Protein AF-A0A953IM16-F1 (afdb_monomer_lite)

Secondary structure (DSSP, 8-state):
-HHHHHHHHHHHHHHHTTT-HHHHHHHHHHHHHHHHHTTT--B-TTS-HHHHHHHHTS-TTTHHHHHHHHHHTTSEEEETTEEEETTHHHHHHHHHHHHHTTTTS---------

Foldseek 3Di:
DLVVVVVVQLCVQCVLLVNPSQLSVLLLVLLLVCCVVVVQFQWCLVPDLVNQCVSNVHDSVCSVVSVVSCCVVVQWPDDDSIIGGDPRVSSNVSSVVCVVVVVVPDPPPDDDDD

pLDDT: mean 70.53, std 13.58, range [33.88, 89.12]

Radius of gyration: 14.91 Å; chains: 1; bounding box: 38×46×35 Å

Structure (mmCIF, N/CA/C/O backbone):
data_AF-A0A953IM16-F1
#
_entry.id   AF-A0A953IM16-F1
#
loop_
_atom_site.group_PDB
_atom_site.id
_atom_site.type_symbol
_atom_site.label_atom_id
_atom_site.label_alt_id
_atom_site.label_comp_id
_atom_site.label_asym_id
_atom_site.label_entity_id
_atom_site.label_seq_id
_atom_site.pdbx_PDB_ins_code
_atom_site.Cartn_x
_atom_site.Cartn_y
_atom_site.Cartn_z
_atom_site.occupancy
_atom_site.B_iso_or_equiv
_atom_site.auth_seq_id
_atom_site.auth_comp_id
_atom_site.auth_asym_id
_atom_site.auth_atom_id
_atom_site.pdbx_PDB_model_num
ATOM 1 N N . MET A 1 1 ? 25.328 -0.010 -2.743 1.00 51.28 1 MET A N 1
ATOM 2 C CA . MET A 1 1 ? 24.683 -1.258 -2.278 1.00 51.28 1 MET A CA 1
ATOM 3 C C . MET A 1 1 ? 23.155 -1.161 -2.216 1.00 51.28 1 MET A C 1
ATOM 5 O O . MET A 1 1 ? 22.539 -2.204 -2.330 1.00 51.28 1 MET A O 1
ATOM 9 N N . ALA A 1 2 ? 22.545 0.036 -2.181 1.00 54.56 2 ALA A N 1
ATOM 10 C CA . ALA A 1 2 ? 21.082 0.224 -2.166 1.00 54.56 2 ALA A CA 1
ATOM 11 C C . ALA A 1 2 ? 20.299 -0.441 -3.3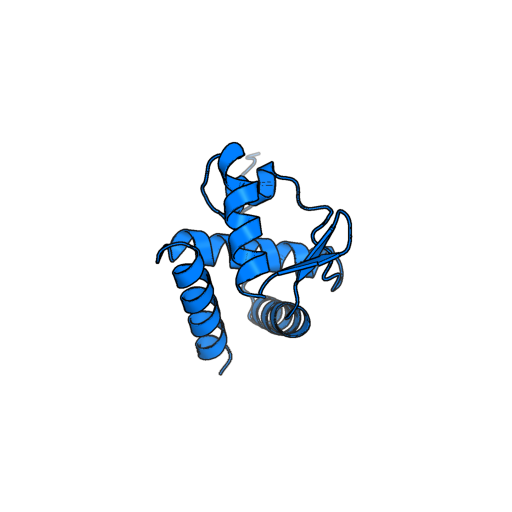27 1.00 54.56 2 ALA A C 1
ATOM 13 O O . ALA A 1 2 ? 19.183 -0.898 -3.128 1.00 54.56 2 ALA A O 1
ATOM 14 N N . ASN A 1 3 ? 20.899 -0.574 -4.517 1.00 57.59 3 ASN A N 1
ATOM 15 C CA . ASN A 1 3 ? 20.217 -1.122 -5.700 1.00 57.59 3 ASN A CA 1
ATOM 16 C C . ASN A 1 3 ? 19.859 -2.619 -5.592 1.00 57.59 3 ASN A C 1
ATOM 18 O O . ASN A 1 3 ? 18.953 -3.074 -6.273 1.00 57.59 3 ASN A O 1
ATOM 22 N N . MET A 1 4 ? 20.571 -3.399 -4.768 1.00 59.78 4 MET A N 1
ATOM 23 C CA . MET A 1 4 ? 20.284 -4.835 -4.609 1.00 59.78 4 MET A CA 1
ATOM 24 C C . MET A 1 4 ? 19.116 -5.099 -3.649 1.00 59.78 4 MET A C 1
ATOM 26 O O . MET A 1 4 ? 18.392 -6.071 -3.831 1.00 59.78 4 MET A O 1
ATOM 30 N N . GLU A 1 5 ? 18.924 -4.244 -2.642 1.00 64.19 5 GLU A N 1
ATOM 31 C CA . GLU A 1 5 ? 17.805 -4.370 -1.699 1.00 64.19 5 GLU A CA 1
ATOM 32 C C . GLU A 1 5 ? 16.485 -3.919 -2.332 1.00 64.19 5 GLU A C 1
ATOM 34 O O . GLU A 1 5 ? 15.469 -4.584 -2.148 1.00 64.19 5 GLU A O 1
ATOM 39 N N . GLU A 1 6 ? 16.512 -2.856 -3.140 1.00 66.00 6 GLU A N 1
ATOM 40 C CA . GLU A 1 6 ? 15.348 -2.394 -3.904 1.00 66.00 6 GLU A CA 1
ATOM 41 C C . GLU A 1 6 ? 14.836 -3.475 -4.871 1.00 66.00 6 GLU A C 1
ATOM 43 O O . GLU A 1 6 ? 13.649 -3.803 -4.874 1.00 66.00 6 GLU A O 1
ATOM 48 N N . GLU A 1 7 ? 15.724 -4.075 -5.672 1.00 68.31 7 GLU A N 1
ATOM 49 C CA . GLU A 1 7 ? 15.317 -5.112 -6.628 1.00 68.31 7 GLU A CA 1
ATOM 50 C C . GLU A 1 7 ? 14.785 -6.371 -5.933 1.00 68.31 7 GLU A C 1
ATOM 52 O O . GLU A 1 7 ? 13.845 -6.988 -6.433 1.00 68.31 7 GLU A O 1
ATOM 57 N N . ALA A 1 8 ? 15.314 -6.721 -4.755 1.00 67.62 8 ALA A N 1
ATOM 58 C CA . ALA A 1 8 ? 14.790 -7.823 -3.952 1.00 67.62 8 ALA A CA 1
ATOM 59 C C . ALA A 1 8 ? 13.373 -7.536 -3.421 1.00 67.62 8 ALA A C 1
ATOM 61 O O . ALA A 1 8 ? 12.526 -8.428 -3.436 1.00 67.62 8 ALA A O 1
ATOM 62 N N . ARG A 1 9 ? 13.085 -6.293 -3.006 1.00 66.44 9 ARG A N 1
ATOM 63 C CA . ARG A 1 9 ? 11.741 -5.883 -2.559 1.00 66.44 9 ARG A CA 1
ATOM 64 C C . ARG A 1 9 ? 10.747 -5.870 -3.708 1.00 66.44 9 ARG A C 1
ATOM 66 O O . ARG A 1 9 ? 9.666 -6.429 -3.573 1.00 66.44 9 ARG A O 1
ATOM 73 N N . VAL A 1 10 ? 11.118 -5.297 -4.853 1.00 69.06 10 VAL A N 1
ATOM 74 C CA . VAL A 1 10 ? 10.263 -5.297 -6.050 1.00 69.06 10 VAL A CA 1
ATOM 75 C C . VAL A 1 10 ? 9.987 -6.726 -6.517 1.00 69.06 10 VAL A C 1
ATOM 77 O O . VAL A 1 10 ? 8.858 -7.024 -6.892 1.00 69.06 10 VAL A O 1
ATOM 80 N N . ALA A 1 11 ? 10.974 -7.624 -6.455 1.00 68.88 11 ALA A N 1
ATOM 81 C CA . ALA A 1 11 ? 10.778 -9.033 -6.782 1.00 68.88 11 ALA A CA 1
ATOM 82 C C . ALA A 1 11 ? 9.810 -9.729 -5.810 1.00 68.88 11 ALA A C 1
ATOM 84 O O . ALA A 1 11 ? 8.896 -10.413 -6.261 1.00 68.88 11 ALA A O 1
ATOM 85 N N . LEU A 1 12 ? 9.953 -9.507 -4.500 1.00 69.25 12 LEU A N 1
ATOM 86 C CA . LEU A 1 12 ? 9.071 -10.083 -3.477 1.00 69.25 12 LEU A CA 1
ATOM 87 C C . LEU A 1 12 ? 7.633 -9.549 -3.582 1.00 69.25 12 LEU A C 1
ATOM 89 O O . LEU A 1 12 ? 6.669 -10.307 -3.504 1.00 69.25 12 LEU A O 1
ATOM 93 N N . LEU A 1 13 ? 7.482 -8.246 -3.823 1.00 70.06 13 LEU A N 1
ATOM 94 C CA . LEU A 1 13 ? 6.191 -7.620 -4.098 1.00 70.06 13 LEU A CA 1
ATOM 95 C C . LEU A 1 13 ? 5.571 -8.159 -5.385 1.00 70.06 13 LEU A C 1
ATOM 97 O O . LEU A 1 13 ? 4.382 -8.460 -5.414 1.00 70.06 13 LEU A O 1
ATOM 101 N N . ALA A 1 14 ? 6.375 -8.332 -6.432 1.00 72.81 14 ALA A N 1
ATOM 102 C CA . ALA A 1 14 ? 5.908 -8.914 -7.677 1.00 72.81 14 ALA A CA 1
ATOM 103 C C . ALA A 1 14 ? 5.429 -10.352 -7.469 1.00 72.81 14 ALA A C 1
ATOM 105 O O . ALA A 1 14 ? 4.392 -10.694 -8.014 1.00 72.81 14 ALA A O 1
ATOM 106 N N . GLU A 1 15 ? 6.092 -11.180 -6.656 1.00 70.69 15 GLU A N 1
ATOM 107 C CA . GLU A 1 15 ? 5.610 -12.537 -6.341 1.00 70.69 15 GLU A CA 1
ATOM 108 C C . GLU A 1 15 ? 4.208 -12.533 -5.709 1.00 70.69 15 GLU A C 1
ATOM 110 O O . GLU A 1 15 ? 3.354 -13.322 -6.114 1.00 70.69 15 GLU A O 1
ATOM 115 N N . ILE A 1 16 ? 3.935 -11.604 -4.786 1.00 69.81 16 ILE A N 1
ATOM 116 C CA . ILE A 1 16 ? 2.604 -11.431 -4.172 1.00 69.81 16 ILE A CA 1
ATOM 117 C C . ILE A 1 16 ? 1.579 -10.947 -5.212 1.00 69.81 16 ILE A C 1
ATOM 119 O O . ILE A 1 16 ? 0.417 -11.348 -5.181 1.00 69.81 16 ILE A O 1
ATOM 123 N N . LEU A 1 17 ? 2.021 -10.124 -6.162 1.00 72.94 17 LEU A N 1
ATOM 124 C CA . LEU A 1 17 ? 1.217 -9.559 -7.249 1.00 72.94 17 LEU A CA 1
ATOM 125 C C . LEU A 1 17 ? 1.151 -10.462 -8.499 1.00 72.94 17 LEU A C 1
ATOM 127 O O . LEU A 1 17 ? 0.769 -10.000 -9.570 1.00 72.94 17 LEU A O 1
ATOM 131 N N . GLY A 1 18 ? 1.538 -11.741 -8.408 1.00 76.19 18 GLY A N 1
ATOM 132 C CA . GLY A 1 18 ? 1.474 -12.669 -9.547 1.00 76.19 18 GLY A CA 1
ATOM 133 C C . GLY A 1 18 ? 2.512 -12.399 -10.646 1.00 76.19 18 GLY A C 1
ATOM 134 O O . GLY A 1 18 ? 2.242 -12.595 -11.828 1.00 76.19 18 GLY A O 1
ATOM 135 N N . HIS A 1 19 ? 3.708 -11.974 -10.250 1.00 73.75 19 HIS A N 1
ATOM 136 C CA . HIS A 1 19 ? 4.841 -11.531 -11.070 1.00 73.75 19 HIS A CA 1
ATOM 137 C C . HIS A 1 19 ? 4.648 -10.201 -11.820 1.00 73.75 19 HIS A C 1
ATOM 139 O O . HIS A 1 19 ? 5.406 -9.904 -12.749 1.00 73.75 19 HIS A O 1
ATOM 145 N N . ASP A 1 20 ? 3.700 -9.360 -11.400 1.00 77.25 20 ASP A N 1
ATOM 146 C CA . ASP A 1 20 ? 3.543 -8.016 -11.961 1.00 77.25 20 ASP A CA 1
ATOM 147 C C . ASP A 1 20 ? 4.568 -7.027 -11.372 1.00 77.25 20 ASP A C 1
ATOM 149 O O . ASP A 1 20 ? 4.379 -6.407 -10.321 1.00 77.25 20 ASP A O 1
ATOM 153 N N . LEU A 1 21 ? 5.689 -6.872 -12.082 1.00 73.44 21 LEU A N 1
ATOM 154 C CA . LEU A 1 21 ? 6.760 -5.938 -11.727 1.00 73.44 21 LEU A CA 1
ATOM 155 C C . LEU A 1 21 ? 6.340 -4.465 -11.832 1.00 73.44 21 LEU A C 1
ATOM 157 O O . LEU A 1 21 ? 6.942 -3.621 -11.166 1.00 73.44 21 LEU A O 1
ATOM 161 N N . LEU A 1 22 ? 5.357 -4.133 -12.675 1.00 77.06 22 LEU A N 1
ATOM 162 C CA . LEU A 1 22 ? 4.895 -2.756 -12.831 1.00 77.06 22 LEU A CA 1
ATOM 163 C C . LEU A 1 22 ? 4.066 -2.354 -11.612 1.00 77.06 22 LEU A C 1
ATOM 165 O O . LEU A 1 22 ? 4.366 -1.335 -10.993 1.00 77.06 22 LEU A O 1
ATOM 169 N N . ALA A 1 23 ? 3.105 -3.192 -11.221 1.00 73.31 23 ALA A N 1
ATOM 170 C CA . ALA A 1 23 ? 2.309 -2.991 -10.015 1.00 73.31 23 ALA A CA 1
ATOM 171 C C . ALA A 1 23 ? 3.191 -2.970 -8.753 1.00 73.31 23 ALA A C 1
ATOM 173 O O . ALA A 1 23 ? 3.019 -2.112 -7.889 1.00 73.31 23 ALA A O 1
ATOM 174 N N . ALA A 1 24 ? 4.207 -3.838 -8.678 1.00 75.12 24 ALA A N 1
ATOM 175 C CA . ALA A 1 24 ? 5.172 -3.841 -7.576 1.00 75.12 24 ALA A CA 1
ATOM 176 C C . ALA A 1 24 ? 5.954 -2.521 -7.471 1.00 75.12 24 ALA A C 1
ATOM 178 O O . ALA A 1 24 ? 6.162 -1.998 -6.373 1.00 75.12 24 ALA A O 1
ATOM 179 N N . ARG A 1 25 ? 6.369 -1.950 -8.609 1.00 75.88 25 ARG A N 1
ATOM 180 C CA . ARG A 1 25 ? 7.062 -0.654 -8.651 1.00 75.88 25 ARG A CA 1
ATOM 181 C C . ARG A 1 25 ? 6.133 0.497 -8.281 1.00 75.88 25 ARG A C 1
ATOM 183 O O . ARG A 1 25 ? 6.510 1.310 -7.446 1.00 75.88 25 ARG A O 1
ATOM 190 N N . SER A 1 26 ? 4.927 0.538 -8.843 1.00 79.50 26 SER A N 1
ATOM 191 C CA . SER A 1 26 ? 3.916 1.554 -8.525 1.00 79.50 26 SER A CA 1
ATOM 192 C C . SER A 1 26 ? 3.538 1.551 -7.045 1.00 79.50 26 SER A C 1
ATOM 194 O O . SER A 1 26 ? 3.473 2.611 -6.424 1.00 79.50 26 SER A O 1
ATOM 196 N N . LEU A 1 27 ? 3.378 0.368 -6.453 1.00 78.19 27 LEU A N 1
ATOM 197 C CA . LEU A 1 27 ? 3.161 0.217 -5.021 1.00 78.19 27 LEU A CA 1
ATOM 198 C C . LEU A 1 27 ? 4.346 0.738 -4.202 1.00 78.19 27 LEU A C 1
ATOM 200 O O . LEU A 1 27 ? 4.149 1.481 -3.244 1.00 78.19 27 LEU A O 1
ATOM 204 N N . THR A 1 28 ? 5.572 0.379 -4.589 1.00 75.44 28 THR A N 1
ATOM 205 C CA . THR A 1 28 ? 6.791 0.856 -3.916 1.00 75.44 28 THR A CA 1
ATOM 206 C C . THR A 1 28 ? 6.869 2.385 -3.940 1.00 75.44 28 THR A C 1
ATOM 208 O O . THR A 1 28 ? 7.170 2.999 -2.919 1.00 75.44 28 THR A O 1
ATOM 211 N N . SER A 1 29 ? 6.536 3.008 -5.075 1.00 76.44 29 SER A N 1
ATOM 212 C CA . SER A 1 29 ? 6.471 4.466 -5.215 1.00 76.44 29 SER A CA 1
ATOM 213 C C . SER A 1 29 ? 5.394 5.096 -4.332 1.00 76.44 29 SER A C 1
ATOM 215 O O . SER A 1 29 ? 5.697 6.050 -3.623 1.00 76.44 29 SER A O 1
ATOM 217 N N . MET A 1 30 ? 4.177 4.541 -4.295 1.00 82.31 30 MET A N 1
ATOM 218 C CA . MET A 1 30 ? 3.114 5.053 -3.420 1.00 82.31 30 MET A CA 1
ATOM 219 C C . MET A 1 30 ? 3.525 4.989 -1.940 1.00 82.31 30 MET A C 1
ATOM 221 O O . MET A 1 30 ? 3.333 5.950 -1.199 1.00 82.31 30 MET A O 1
ATOM 225 N N . LEU A 1 31 ? 4.103 3.864 -1.505 1.00 77.00 31 LEU A N 1
ATOM 226 C CA . LEU A 1 31 ? 4.574 3.693 -0.128 1.00 77.00 31 LEU A CA 1
ATOM 227 C C . LEU A 1 31 ? 5.717 4.661 0.206 1.00 77.00 31 LEU A C 1
ATOM 229 O O . LEU A 1 31 ? 5.765 5.178 1.319 1.00 77.00 31 LEU A O 1
ATOM 233 N N . TYR A 1 32 ? 6.602 4.943 -0.755 1.00 73.81 32 TYR A N 1
ATOM 234 C CA . TYR A 1 32 ? 7.649 5.957 -0.628 1.00 73.81 32 TYR A CA 1
ATOM 235 C C . TYR A 1 32 ? 7.067 7.364 -0.443 1.00 73.81 32 TYR A C 1
ATOM 237 O O . TYR A 1 32 ? 7.452 8.056 0.498 1.00 73.81 32 TYR A O 1
ATOM 245 N N . GLU A 1 33 ? 6.141 7.786 -1.310 1.00 75.06 33 GLU A N 1
ATOM 246 C CA . GLU A 1 33 ? 5.543 9.128 -1.250 1.00 75.06 33 GLU A CA 1
ATOM 247 C C . GLU A 1 33 ? 4.808 9.321 0.076 1.00 75.06 33 GLU A C 1
ATOM 249 O O . GLU A 1 33 ? 5.038 10.296 0.791 1.00 75.06 33 GLU A O 1
ATOM 254 N N . TYR A 1 34 ? 4.028 8.316 0.476 1.00 74.81 34 TYR A N 1
ATOM 255 C CA . TYR A 1 34 ? 3.332 8.328 1.753 1.00 74.81 34 TYR A CA 1
ATOM 256 C C . TYR A 1 34 ? 4.304 8.372 2.947 1.00 74.81 34 TYR A C 1
ATOM 258 O O . TYR A 1 34 ? 4.065 9.093 3.915 1.00 74.81 34 TYR A O 1
ATOM 266 N N . ALA A 1 35 ? 5.435 7.660 2.881 1.00 68.06 35 ALA A N 1
ATOM 267 C CA . ALA A 1 35 ? 6.448 7.677 3.937 1.00 68.06 35 ALA A CA 1
ATOM 268 C C . ALA A 1 35 ? 7.142 9.023 4.120 1.00 68.06 35 ALA A C 1
ATOM 270 O O . ALA A 1 35 ? 7.420 9.421 5.259 1.00 68.06 35 ALA A O 1
ATOM 271 N N . VAL A 1 36 ? 7.405 9.720 3.017 1.00 68.50 36 VAL A N 1
ATOM 272 C CA . VAL A 1 36 ? 7.990 11.062 3.032 1.00 68.50 36 VAL A CA 1
ATOM 273 C C . VAL A 1 36 ? 6.989 12.072 3.592 1.00 68.50 36 VAL A C 1
ATOM 275 O O . VAL A 1 36 ? 7.338 12.830 4.499 1.00 68.50 36 VAL A O 1
ATOM 278 N N . ASP A 1 37 ? 5.747 12.039 3.110 1.00 69.81 37 ASP A N 1
ATOM 279 C CA . ASP A 1 37 ? 4.716 13.015 3.473 1.00 69.81 37 ASP A CA 1
ATOM 280 C C . ASP A 1 37 ? 4.253 12.882 4.931 1.00 69.81 37 ASP A C 1
ATOM 282 O O . ASP A 1 37 ? 3.973 13.883 5.594 1.00 69.81 37 ASP A O 1
ATOM 286 N N . TYR A 1 38 ? 4.218 11.658 5.469 1.00 66.12 38 TYR A N 1
ATOM 287 C CA . TYR A 1 38 ? 3.746 11.383 6.830 1.00 66.12 38 TYR A CA 1
ATOM 288 C C . TYR A 1 38 ? 4.867 11.224 7.868 1.00 66.12 38 TYR A C 1
ATOM 290 O O . TYR A 1 38 ? 4.653 10.620 8.920 1.00 66.12 38 TYR A O 1
ATOM 298 N N . HIS A 1 39 ? 6.055 11.789 7.616 1.00 61.09 39 HIS A N 1
ATOM 299 C CA . HIS A 1 39 ? 7.156 11.883 8.591 1.00 61.09 39 HIS A CA 1
ATOM 300 C C . HIS A 1 39 ? 7.513 10.559 9.288 1.00 61.09 39 HIS A C 1
ATOM 302 O O . HIS A 1 39 ? 7.850 10.538 10.474 1.00 61.09 39 HIS A O 1
ATOM 308 N N . GLY A 1 40 ? 7.452 9.441 8.567 1.00 61.84 40 GLY A N 1
ATOM 309 C CA . GLY A 1 40 ? 7.781 8.154 9.161 1.00 61.84 40 GLY A CA 1
ATOM 310 C C . GLY A 1 40 ? 6.633 7.476 9.927 1.00 61.84 40 GLY A C 1
ATOM 311 O O . GLY A 1 40 ? 6.919 6.654 10.794 1.00 61.84 40 GLY A O 1
ATOM 312 N N . SER A 1 41 ? 5.367 7.765 9.615 1.00 70.69 41 SER A N 1
ATOM 3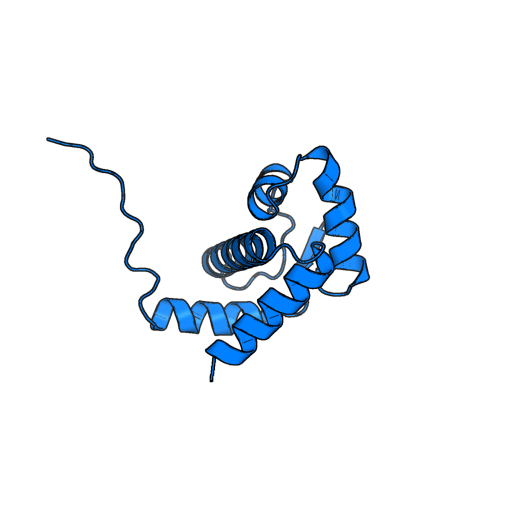13 C CA . SER A 1 41 ? 4.230 6.974 10.105 1.00 70.69 41 SER A CA 1
ATOM 314 C C . SER A 1 41 ? 4.012 5.697 9.286 1.00 70.69 41 SER A C 1
ATOM 316 O O . SER A 1 41 ? 3.585 5.778 8.138 1.00 70.69 41 SER A O 1
ATOM 318 N N . SER A 1 42 ? 4.191 4.525 9.904 1.00 74.12 42 SER A N 1
ATOM 319 C CA . SER A 1 42 ? 3.859 3.216 9.311 1.00 74.12 42 SER A CA 1
ATOM 320 C C . SER A 1 42 ? 2.358 2.985 9.100 1.00 74.12 42 SER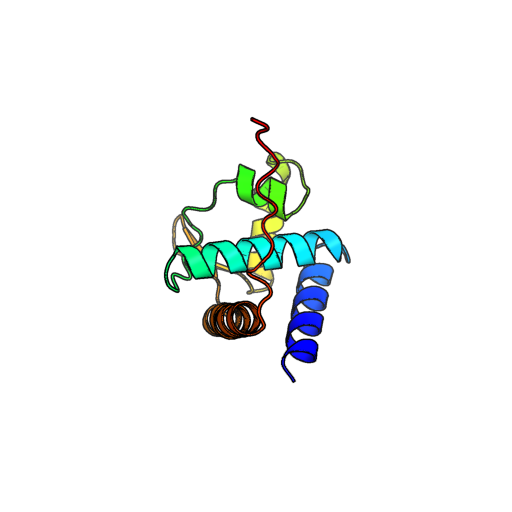 A C 1
ATOM 322 O O . SER A 1 42 ? 1.977 1.960 8.535 1.00 74.12 42 SER A O 1
ATOM 324 N N . ASP A 1 43 ? 1.506 3.894 9.585 1.00 79.31 43 ASP A N 1
ATOM 325 C CA . ASP A 1 43 ? 0.051 3.790 9.497 1.00 79.31 43 ASP A CA 1
ATOM 326 C C . ASP A 1 43 ? -0.472 4.214 8.118 1.00 79.31 43 ASP A C 1
ATOM 328 O O . ASP A 1 43 ? -0.483 5.395 7.760 1.00 79.31 43 ASP A O 1
ATOM 332 N N . LEU A 1 44 ? -0.965 3.233 7.368 1.00 82.75 44 LEU A N 1
ATOM 333 C CA . LEU A 1 44 ? -1.570 3.382 6.048 1.00 82.75 44 LEU A CA 1
ATOM 334 C C . LEU A 1 44 ? -3.099 3.528 6.118 1.00 82.75 44 LEU A C 1
ATOM 336 O O . LEU A 1 44 ? -3.765 3.460 5.084 1.00 82.75 44 LEU A O 1
ATOM 340 N N . SER A 1 45 ? -3.682 3.731 7.305 1.00 80.00 45 SER A N 1
ATOM 341 C CA . SER A 1 45 ? -5.133 3.889 7.485 1.00 80.00 45 SER A CA 1
ATOM 342 C C . SER A 1 45 ? -5.727 5.069 6.706 1.00 80.00 45 SER A C 1
ATOM 344 O O . SER A 1 45 ? -6.904 5.029 6.343 1.00 80.00 45 SER A O 1
ATOM 346 N N . ALA A 1 46 ? -4.927 6.095 6.393 1.00 79.31 46 ALA A N 1
ATOM 347 C CA . ALA A 1 46 ? -5.370 7.231 5.587 1.00 79.31 46 ALA A CA 1
ATOM 348 C C . ALA A 1 46 ? -5.325 6.965 4.070 1.00 79.31 46 ALA A C 1
ATOM 350 O O . ALA A 1 46 ? -5.866 7.763 3.300 1.00 79.31 46 ALA A O 1
ATOM 351 N N . VAL A 1 47 ? -4.718 5.858 3.620 1.00 82.62 47 VAL A N 1
ATOM 352 C CA . VAL A 1 47 ? -4.685 5.487 2.200 1.00 82.62 47 VAL A CA 1
ATOM 353 C C . VAL A 1 47 ? -6.053 4.942 1.797 1.00 82.62 47 VAL A C 1
ATOM 355 O O . VAL A 1 47 ? -6.476 3.858 2.203 1.00 82.62 47 VAL A O 1
ATOM 358 N N . SER A 1 48 ? -6.761 5.701 0.965 1.00 86.44 48 SER A N 1
ATOM 359 C CA . SER A 1 48 ? -8.085 5.318 0.477 1.00 86.44 48 SER A CA 1
ATOM 360 C C . SER A 1 48 ? -8.032 4.101 -0.452 1.00 86.44 48 SER A C 1
ATOM 362 O O . SER A 1 48 ? -7.049 3.867 -1.158 1.00 86.44 48 SER A O 1
ATOM 364 N N . THR A 1 49 ? -9.141 3.360 -0.551 1.00 86.62 49 THR A N 1
ATOM 365 C CA . THR A 1 49 ? -9.288 2.243 -1.505 1.00 86.62 49 THR A CA 1
ATOM 366 C C . THR A 1 49 ? -8.970 2.656 -2.947 1.00 86.62 49 THR A C 1
ATOM 368 O O . THR A 1 49 ? -8.448 1.852 -3.711 1.00 86.62 49 THR A O 1
ATOM 371 N N . ALA A 1 50 ? -9.251 3.907 -3.329 1.00 86.38 50 ALA A N 1
ATOM 372 C CA . ALA A 1 50 ? -8.952 4.416 -4.665 1.00 86.38 50 ALA A CA 1
ATOM 373 C C . ALA A 1 50 ? -7.444 4.602 -4.900 1.00 86.38 50 ALA A C 1
ATOM 375 O O . ALA A 1 50 ? -6.956 4.283 -5.980 1.00 86.38 50 ALA A O 1
ATOM 376 N N . GLN A 1 51 ? -6.702 5.075 -3.893 1.00 85.25 51 GLN A N 1
ATOM 377 C CA . GLN A 1 51 ? -5.240 5.182 -3.966 1.00 85.25 51 GLN A CA 1
ATOM 378 C C . GLN A 1 51 ? -4.595 3.797 -4.057 1.00 85.25 51 GLN A C 1
ATOM 380 O O . GLN A 1 51 ? -3.739 3.582 -4.910 1.00 85.25 51 GLN A O 1
ATOM 385 N N . TRP A 1 52 ? -5.084 2.834 -3.271 1.00 85.19 52 TRP A N 1
ATOM 386 C CA . TRP A 1 52 ? -4.663 1.437 -3.379 1.00 85.19 52 TRP A CA 1
ATOM 387 C C . TRP A 1 52 ? -4.936 0.848 -4.765 1.00 85.19 52 TRP A C 1
ATOM 389 O O . TRP A 1 52 ? -4.040 0.273 -5.376 1.00 85.19 52 TRP A O 1
ATOM 399 N N . ALA A 1 53 ? -6.149 1.030 -5.292 1.00 86.94 53 ALA A N 1
ATOM 400 C CA . ALA A 1 53 ? -6.523 0.566 -6.628 1.00 86.94 53 ALA A CA 1
ATOM 401 C C . ALA A 1 53 ? -5.584 1.120 -7.713 1.00 86.94 53 ALA A C 1
ATOM 403 O O . ALA A 1 53 ? -5.125 0.375 -8.576 1.00 86.94 53 ALA A O 1
ATOM 404 N N . LEU A 1 54 ? -5.256 2.415 -7.635 1.00 84.19 54 LEU A N 1
ATOM 405 C CA . LEU A 1 54 ? -4.314 3.067 -8.547 1.00 84.19 54 LEU A CA 1
ATOM 406 C C . LEU A 1 54 ? -2.894 2.507 -8.417 1.00 84.19 54 LEU A C 1
ATOM 408 O O . LEU A 1 54 ? -2.264 2.234 -9.435 1.00 84.19 54 LEU A O 1
ATOM 412 N N . ALA A 1 55 ? -2.403 2.306 -7.193 1.00 81.56 55 ALA A N 1
ATOM 413 C CA . ALA A 1 55 ? -1.058 1.790 -6.946 1.00 81.56 55 ALA A CA 1
ATOM 414 C C . ALA A 1 55 ? -0.881 0.344 -7.425 1.00 81.56 55 ALA A C 1
ATOM 416 O O . ALA A 1 55 ? 0.164 -0.008 -7.965 1.00 81.56 55 ALA A O 1
ATOM 417 N N . PHE A 1 56 ? -1.914 -0.478 -7.265 1.00 80.38 56 PHE A N 1
ATOM 418 C CA . PHE A 1 56 ? -1.926 -1.862 -7.728 1.00 80.38 56 PHE A CA 1
ATOM 419 C C . PHE A 1 56 ? -2.274 -2.005 -9.216 1.00 80.38 56 PHE A C 1
ATOM 421 O O . PHE A 1 56 ? -2.039 -3.062 -9.791 1.00 80.38 56 PHE A O 1
ATOM 428 N N . GLY A 1 57 ? -2.856 -0.978 -9.844 1.00 82.94 57 GLY A N 1
ATOM 429 C CA . GLY A 1 57 ? -3.367 -1.067 -11.213 1.00 82.94 57 GLY A CA 1
ATOM 430 C C . GLY A 1 57 ? -4.591 -1.983 -11.354 1.00 82.94 57 GLY A C 1
ATOM 431 O O . GLY A 1 57 ? -4.811 -2.541 -12.428 1.00 82.94 57 GLY A O 1
ATOM 432 N N . ILE A 1 58 ? -5.387 -2.142 -10.289 1.00 83.25 58 ILE A N 1
ATOM 433 C CA . ILE A 1 58 ? -6.536 -3.064 -10.230 1.00 83.25 58 ILE A CA 1
ATOM 434 C C . ILE A 1 58 ? -7.864 -2.327 -9.998 1.00 83.25 58 ILE A C 1
ATOM 436 O O . ILE A 1 58 ? -7.876 -1.188 -9.523 1.00 83.25 58 ILE A O 1
ATOM 440 N N . PRO A 1 59 ? -9.016 -2.963 -10.280 1.00 87.81 59 PRO A N 1
ATOM 441 C CA . PRO A 1 59 ? -10.320 -2.442 -9.889 1.00 87.81 59 PRO A CA 1
ATOM 442 C C . PRO A 1 59 ? -10.454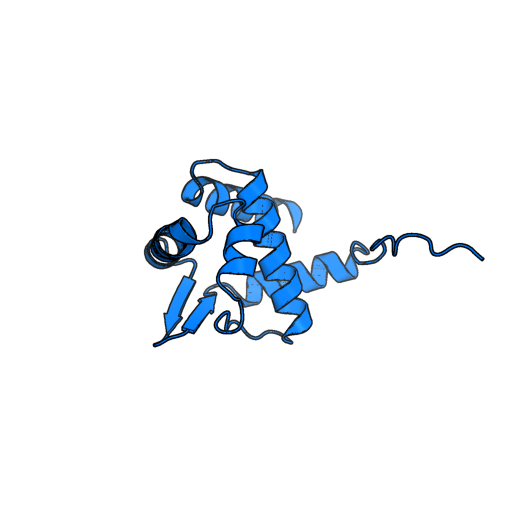 -2.250 -8.363 1.00 87.81 59 PRO A C 1
ATOM 444 O O . PRO A 1 59 ? -10.015 -3.105 -7.595 1.00 87.81 59 PRO A O 1
ATOM 447 N N . PRO A 1 60 ? -11.156 -1.199 -7.884 1.00 87.38 60 PRO A N 1
ATOM 448 C CA . PRO A 1 60 ? -11.359 -0.968 -6.448 1.00 87.38 60 PRO A CA 1
ATOM 449 C C . PRO A 1 60 ? -12.025 -2.126 -5.692 1.00 87.38 60 PRO A C 1
ATOM 451 O O . PRO A 1 60 ? -11.837 -2.252 -4.485 1.00 87.38 60 PRO A O 1
ATOM 454 N N . GLY A 1 61 ? -12.808 -2.959 -6.388 1.00 89.12 61 GLY A N 1
ATOM 455 C CA . GLY A 1 61 ? -13.459 -4.137 -5.807 1.00 89.12 61 GLY A CA 1
ATOM 456 C C . GLY A 1 61 ? -12.488 -5.250 -5.405 1.00 89.12 61 GLY A C 1
ATOM 457 O O . GLY A 1 61 ? -12.802 -6.001 -4.486 1.00 89.12 61 GLY A O 1
ATOM 458 N N . ASP A 1 62 ? -11.308 -5.300 -6.027 1.00 87.00 62 ASP A N 1
ATOM 459 C CA . ASP A 1 62 ? -10.312 -6.363 -5.834 1.00 87.00 62 ASP A CA 1
ATOM 460 C C . ASP A 1 62 ? -9.244 -5.969 -4.792 1.00 87.00 62 ASP A C 1
ATOM 462 O O . ASP A 1 62 ? -8.495 -6.804 -4.284 1.00 87.00 62 ASP A O 1
ATOM 466 N N . VAL A 1 63 ? -9.207 -4.688 -4.405 1.00 88.44 63 VAL A N 1
ATOM 467 C CA . VAL A 1 63 ? -8.287 -4.145 -3.392 1.00 88.44 63 VAL A CA 1
ATOM 468 C C . VAL A 1 63 ? -8.344 -4.900 -2.054 1.00 88.44 63 VAL A C 1
ATOM 470 O O . VAL A 1 63 ? -7.276 -5.198 -1.520 1.00 88.44 63 VAL A O 1
ATOM 473 N N . PRO A 1 64 ? -9.517 -5.247 -1.483 1.00 89.06 64 PRO A N 1
ATOM 474 C CA . PRO A 1 64 ? -9.566 -5.960 -0.205 1.00 89.06 64 PRO A CA 1
ATOM 475 C C . PRO A 1 64 ? -8.920 -7.349 -0.251 1.00 89.06 64 PRO A C 1
ATOM 477 O O . PRO A 1 64 ? -8.305 -7.761 0.732 1.00 89.06 64 PRO A O 1
ATOM 480 N N . GLU A 1 65 ? -9.053 -8.064 -1.371 1.00 85.94 65 GLU A N 1
ATOM 481 C CA . GLU A 1 65 ? -8.446 -9.385 -1.561 1.00 85.94 65 GLU A CA 1
ATOM 482 C C . GLU A 1 65 ? -6.923 -9.268 -1.606 1.00 85.94 65 GLU A C 1
ATOM 484 O O . GLU A 1 65 ? -6.219 -9.975 -0.881 1.00 85.94 65 GLU A O 1
ATOM 489 N N . LEU A 1 66 ? -6.421 -8.304 -2.381 1.00 83.44 66 LEU A N 1
ATOM 490 C CA . LEU A 1 66 ? -4.991 -8.077 -2.508 1.00 83.44 66 LEU A CA 1
ATOM 491 C C . LEU A 1 66 ? -4.374 -7.616 -1.182 1.00 83.44 66 LEU A C 1
ATOM 493 O O . LEU A 1 66 ? -3.387 -8.191 -0.735 1.00 83.44 66 LEU A O 1
ATOM 497 N N . LEU A 1 67 ? -4.996 -6.665 -0.479 1.00 85.19 67 LEU A N 1
ATOM 498 C CA . LEU A 1 67 ? -4.562 -6.268 0.867 1.00 85.19 67 LEU A CA 1
ATOM 499 C C . LEU A 1 67 ? -4.563 -7.456 1.841 1.00 85.19 67 LEU A C 1
ATOM 501 O O . LEU A 1 67 ? -3.668 -7.568 2.676 1.00 85.19 67 LEU A O 1
ATOM 505 N N . GLY A 1 68 ? -5.517 -8.381 1.707 1.00 84.94 68 GLY A N 1
ATOM 506 C CA . GLY A 1 68 ? -5.526 -9.643 2.445 1.00 84.94 68 GLY A CA 1
ATOM 507 C C . GLY A 1 68 ? -4.299 -10.517 2.163 1.00 84.94 68 GLY A C 1
ATOM 508 O O . GLY A 1 68 ? -3.709 -11.047 3.104 1.00 84.94 68 GLY A O 1
ATOM 509 N N . ALA A 1 69 ? -3.868 -10.624 0.902 1.00 82.25 69 ALA A N 1
ATOM 510 C CA . ALA A 1 69 ? -2.652 -11.348 0.523 1.00 82.25 69 ALA A CA 1
ATOM 511 C C . ALA A 1 69 ? -1.383 -10.702 1.107 1.00 82.25 69 ALA A C 1
ATOM 513 O O . ALA A 1 69 ? -0.499 -11.405 1.592 1.00 82.25 69 ALA A O 1
ATOM 514 N N . PHE A 1 70 ? -1.329 -9.371 1.135 1.00 80.88 70 PHE A N 1
ATOM 515 C CA . PHE A 1 70 ? -0.240 -8.605 1.747 1.00 80.88 70 PHE A CA 1
ATOM 516 C C . PHE A 1 70 ? -0.167 -8.747 3.273 1.00 80.88 70 PHE A C 1
ATOM 518 O O . PHE A 1 70 ? 0.922 -8.775 3.847 1.00 80.88 70 PHE A O 1
ATOM 525 N N . VAL A 1 71 ? -1.316 -8.861 3.942 1.00 84.19 71 VAL A N 1
ATOM 526 C CA . VAL A 1 71 ? -1.358 -9.174 5.377 1.00 84.19 71 VAL A CA 1
ATOM 527 C C . VAL A 1 71 ? -0.942 -10.625 5.625 1.00 84.19 71 VAL A C 1
ATOM 529 O O . VAL A 1 71 ? -0.162 -10.907 6.530 1.00 84.19 71 VAL A O 1
ATOM 532 N N . ALA A 1 72 ? -1.411 -11.562 4.796 1.00 79.75 72 ALA A N 1
ATOM 533 C CA . ALA A 1 72 ? -1.067 -12.978 4.915 1.00 79.75 72 ALA A CA 1
ATOM 534 C C . ALA A 1 72 ? 0.421 -13.267 4.643 1.00 79.75 72 ALA A C 1
ATOM 536 O O . ALA A 1 72 ? 0.977 -14.189 5.239 1.00 79.75 72 ALA A O 1
ATOM 537 N N . SER A 1 73 ? 1.074 -12.479 3.783 1.00 72.69 73 SER A N 1
ATOM 538 C CA . SER A 1 73 ? 2.522 -12.554 3.545 1.00 72.69 73 SER A CA 1
ATOM 539 C C . SER A 1 73 ? 3.353 -11.919 4.666 1.00 72.69 73 SER A C 1
ATOM 541 O O . SER A 1 73 ? 4.567 -12.110 4.708 1.00 72.69 73 SER A O 1
ATOM 543 N N . GLY A 1 74 ? 2.712 -11.190 5.588 1.00 73.62 74 GLY A N 1
ATOM 544 C CA . GLY A 1 74 ? 3.362 -10.485 6.692 1.00 73.62 74 GLY A CA 1
ATOM 545 C C . GLY A 1 74 ? 3.993 -9.147 6.304 1.00 73.62 74 GLY A C 1
ATOM 546 O O . GLY A 1 74 ? 4.679 -8.554 7.135 1.00 73.62 74 GLY A O 1
ATOM 547 N N . PHE A 1 75 ? 3.766 -8.671 5.075 1.00 76.38 75 PHE A N 1
ATOM 548 C CA . PHE A 1 75 ? 4.252 -7.369 4.608 1.00 76.38 75 PHE A CA 1
ATOM 549 C C . PHE A 1 75 ? 3.475 -6.211 5.250 1.00 76.38 75 PHE A C 1
ATOM 551 O O . PHE A 1 75 ? 4.048 -5.189 5.630 1.00 76.38 75 PHE A O 1
ATOM 558 N N . LEU A 1 76 ? 2.163 -6.397 5.399 1.00 82.69 76 LEU A N 1
ATOM 559 C CA . LEU A 1 76 ? 1.294 -5.518 6.172 1.00 82.69 76 LEU A CA 1
ATOM 560 C C . LEU A 1 76 ? 0.861 -6.220 7.457 1.00 82.69 76 LEU A C 1
ATOM 562 O O . LEU A 1 76 ? 0.642 -7.430 7.480 1.00 82.69 76 LEU A O 1
ATOM 566 N N . ASP A 1 77 ? 0.679 -5.445 8.512 1.00 85.19 77 ASP A N 1
ATOM 567 C CA . ASP A 1 77 ? -0.032 -5.862 9.707 1.00 85.19 77 ASP A CA 1
ATOM 568 C C . ASP A 1 77 ? -1.396 -5.175 9.767 1.00 85.19 77 ASP A C 1
ATOM 570 O O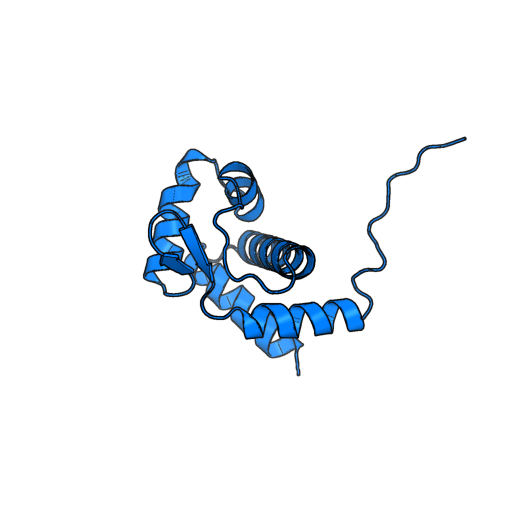 . ASP A 1 77 ? -1.592 -4.074 9.247 1.00 85.19 77 ASP A O 1
ATOM 574 N N . ARG A 1 78 ? -2.366 -5.836 10.393 1.00 80.94 78 ARG A N 1
ATOM 575 C CA . ARG A 1 78 ? -3.714 -5.290 10.548 1.00 80.94 78 ARG A CA 1
ATOM 576 C C . ARG A 1 78 ? -3.934 -4.911 12.003 1.00 80.94 78 ARG A C 1
ATOM 578 O O . ARG A 1 78 ? -4.259 -5.761 12.828 1.00 80.94 78 ARG A O 1
ATOM 585 N N . GLN A 1 79 ? -3.811 -3.622 12.300 1.00 76.12 79 GLN A N 1
ATOM 586 C CA . GLN A 1 79 ? -4.063 -3.074 13.631 1.00 76.12 79 GLN A CA 1
ATOM 587 C C . GLN A 1 79 ? -5.479 -2.492 13.697 1.00 76.12 79 GLN A C 1
ATOM 589 O O . GLN A 1 79 ? -5.728 -1.344 13.330 1.00 76.12 79 GLN A O 1
ATOM 594 N N . GLY A 1 80 ? -6.440 -3.295 14.160 1.00 73.12 80 GLY A N 1
ATOM 595 C CA . GLY A 1 80 ? -7.840 -2.869 14.269 1.00 73.12 80 GLY A CA 1
ATOM 596 C C . GLY A 1 80 ? -8.470 -2.555 12.904 1.00 73.12 80 GLY A C 1
ATOM 597 O O . GLY A 1 80 ? -8.603 -3.445 12.061 1.00 73.12 80 GLY A O 1
ATOM 598 N N . GLU A 1 81 ? -8.886 -1.300 12.700 1.00 68.50 81 GLU A N 1
ATOM 599 C CA . GLU A 1 81 ? -9.415 -0.809 11.413 1.00 68.50 81 GLU A CA 1
ATOM 600 C C . GLU A 1 81 ? -8.315 -0.314 10.452 1.00 68.50 81 GLU A C 1
ATOM 602 O O . GLU A 1 81 ? -8.609 -0.051 9.287 1.00 68.50 81 GLU A O 1
ATOM 607 N N . GLY A 1 82 ? -7.060 -0.218 10.911 1.00 77.25 82 GLY A N 1
ATOM 608 C CA . GLY A 1 82 ? -5.921 0.283 10.140 1.00 77.25 82 GLY A CA 1
ATOM 609 C C . GLY A 1 82 ? -5.019 -0.809 9.554 1.00 77.25 82 GLY A C 1
ATOM 610 O O . GLY A 1 82 ? -5.085 -1.985 9.931 1.00 77.25 82 GLY A O 1
ATOM 611 N N . LEU A 1 83 ? -4.156 -0.391 8.626 1.00 84.00 83 LEU A N 1
ATOM 612 C CA . LEU A 1 83 ? -3.086 -1.198 8.039 1.00 84.00 83 LEU A CA 1
ATOM 613 C C . LEU A 1 83 ? -1.749 -0.567 8.402 1.00 84.00 83 LEU A C 1
ATOM 615 O O . LEU A 1 83 ? -1.560 0.624 8.185 1.00 84.00 83 LEU A O 1
ATOM 619 N N . GLU A 1 84 ? -0.831 -1.367 8.925 1.00 84.50 84 GLU A N 1
ATOM 620 C CA . GLU A 1 84 ? 0.499 -0.918 9.315 1.00 84.50 84 GLU A CA 1
ATOM 621 C C . GLU A 1 84 ? 1.557 -1.624 8.471 1.00 84.50 84 GLU A C 1
ATOM 623 O O . GLU A 1 84 ? 1.462 -2.823 8.211 1.00 84.50 84 GLU A O 1
ATOM 628 N N . LEU A 1 85 ? 2.576 -0.897 8.027 1.00 80.19 85 LEU A N 1
ATOM 629 C CA . LEU A 1 85 ? 3.693 -1.494 7.306 1.00 80.19 85 LEU A CA 1
ATOM 630 C C . LEU A 1 85 ? 4.749 -2.017 8.290 1.00 80.19 85 LEU A C 1
ATOM 632 O O . LEU A 1 85 ? 5.262 -1.249 9.104 1.00 80.19 85 LEU A O 1
ATOM 636 N N . ARG A 1 86 ? 5.111 -3.305 8.212 1.00 74.38 86 ARG A N 1
ATOM 637 C CA . ARG A 1 86 ? 6.056 -3.904 9.175 1.00 74.38 86 ARG A CA 1
ATOM 638 C C . ARG A 1 86 ? 7.503 -3.443 9.013 1.00 74.38 86 ARG A C 1
ATOM 640 O O . ARG A 1 86 ? 8.172 -3.205 10.013 1.00 74.38 86 ARG A O 1
ATOM 647 N N . ASP A 1 87 ? 7.985 -3.300 7.782 1.00 72.81 87 ASP A N 1
ATOM 648 C CA . ASP A 1 87 ? 9.390 -2.972 7.483 1.00 72.81 87 ASP A CA 1
ATOM 649 C C . ASP A 1 87 ? 9.580 -1.487 7.136 1.00 72.81 87 ASP A C 1
ATOM 651 O O . ASP A 1 87 ? 10.248 -1.099 6.174 1.00 72.81 87 ASP A O 1
ATOM 655 N N . TRP A 1 88 ? 8.959 -0.624 7.934 1.00 66.75 88 TRP A N 1
ATO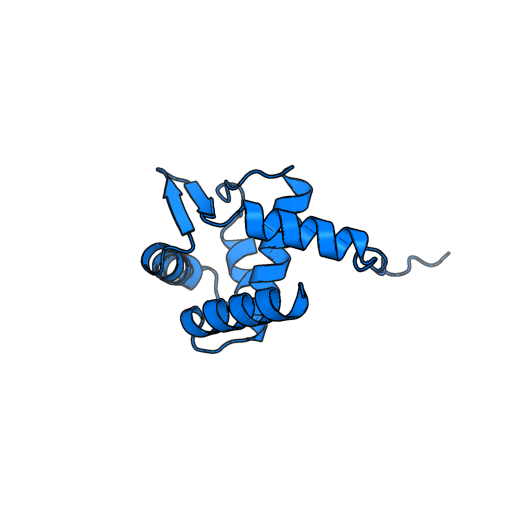M 656 C CA . TRP A 1 88 ? 8.886 0.808 7.668 1.00 66.75 88 TRP A CA 1
ATOM 657 C C . TRP A 1 88 ? 10.236 1.531 7.701 1.00 66.75 88 TRP A C 1
ATOM 659 O O . TRP A 1 88 ? 10.518 2.363 6.838 1.00 66.75 88 TRP A O 1
ATOM 669 N N . GLU A 1 89 ? 11.111 1.194 8.653 1.00 68.25 89 GLU A N 1
ATOM 670 C CA . GLU A 1 89 ? 12.451 1.793 8.738 1.00 68.25 89 GLU A CA 1
ATOM 671 C C . GLU A 1 89 ? 13.259 1.549 7.456 1.00 68.25 89 GLU A C 1
ATOM 673 O O . GLU A 1 89 ? 14.009 2.418 7.009 1.00 68.25 89 GLU A O 1
ATOM 678 N N . GLN A 1 90 ? 13.053 0.394 6.816 1.00 67.00 90 GLN A N 1
ATOM 679 C CA . GLN A 1 90 ? 13.666 0.061 5.535 1.00 67.00 90 GLN A CA 1
ATOM 680 C C . GLN A 1 90 ? 13.120 0.920 4.389 1.00 67.00 90 GLN A C 1
ATOM 682 O O . GLN A 1 90 ? 13.889 1.321 3.508 1.00 67.00 90 GLN A O 1
ATOM 687 N N . VAL A 1 91 ? 11.811 1.193 4.389 1.00 64.06 91 VAL A N 1
ATOM 688 C CA . VAL A 1 91 ? 11.154 2.067 3.406 1.00 64.06 91 VAL A CA 1
ATOM 689 C C . VAL A 1 91 ? 11.633 3.508 3.575 1.00 64.06 91 VAL A C 1
ATOM 691 O O . VAL A 1 91 ? 12.025 4.129 2.593 1.00 64.06 91 VAL A O 1
ATOM 694 N N . VAL A 1 92 ? 11.715 4.021 4.806 1.00 61.41 92 VAL A N 1
ATOM 695 C CA . VAL A 1 92 ? 12.193 5.385 5.101 1.00 61.41 92 VAL A CA 1
ATOM 696 C C . VAL A 1 92 ? 13.681 5.568 4.796 1.00 61.41 92 VAL A C 1
ATOM 698 O O . VAL A 1 92 ? 14.075 6.606 4.254 1.00 61.41 92 VAL A O 1
ATOM 701 N N . ALA A 1 93 ? 14.526 4.587 5.129 1.00 63.25 93 ALA A N 1
ATOM 702 C CA . ALA A 1 93 ? 15.961 4.648 4.853 1.00 63.25 93 ALA A CA 1
ATOM 703 C C . ALA A 1 93 ? 16.241 4.677 3.345 1.00 63.25 93 ALA A C 1
ATOM 705 O O . ALA A 1 93 ? 17.054 5.476 2.875 1.00 63.25 93 ALA A O 1
ATOM 706 N N . GLU A 1 94 ? 15.528 3.852 2.577 1.00 59.75 94 GLU A N 1
ATOM 707 C CA . GLU A 1 94 ? 15.589 3.896 1.120 1.00 59.75 94 GLU A CA 1
ATOM 708 C C . GLU A 1 94 ? 15.002 5.204 0.588 1.00 59.75 94 GLU A C 1
ATOM 710 O O . GLU A 1 94 ? 15.580 5.815 -0.314 1.00 59.75 94 GLU A O 1
ATOM 715 N N . ALA A 1 95 ? 13.912 5.684 1.194 1.00 54.66 95 ALA A N 1
ATOM 716 C CA . ALA A 1 95 ? 13.268 6.902 0.753 1.00 54.66 95 ALA A CA 1
ATOM 717 C C . ALA A 1 95 ? 14.207 8.107 0.866 1.00 54.66 95 ALA A C 1
ATOM 719 O O . ALA A 1 95 ? 14.473 8.823 -0.099 1.00 54.66 95 ALA A O 1
ATOM 720 N N . SER A 1 96 ? 14.817 8.241 2.037 1.00 55.38 96 SER A N 1
ATOM 721 C CA . SER A 1 96 ? 15.838 9.241 2.324 1.00 55.38 96 SER A CA 1
ATOM 722 C C . SER A 1 96 ? 17.047 9.103 1.394 1.00 55.38 96 SER A C 1
ATOM 724 O O . SER A 1 96 ? 17.572 10.113 0.927 1.00 55.38 96 SER A O 1
ATOM 726 N N . ALA A 1 97 ? 17.472 7.875 1.070 1.00 60.00 97 ALA A N 1
ATOM 727 C CA . ALA A 1 97 ? 18.583 7.628 0.154 1.00 60.00 97 ALA A CA 1
ATOM 728 C C . ALA A 1 97 ? 18.269 8.038 -1.298 1.00 60.00 97 ALA A C 1
ATOM 730 O O . ALA A 1 97 ? 19.140 8.600 -1.960 1.00 60.00 97 ALA A O 1
ATOM 731 N N . ARG A 1 98 ? 17.044 7.812 -1.795 1.00 54.19 98 ARG A N 1
ATOM 732 C CA . ARG A 1 98 ? 16.617 8.211 -3.154 1.00 54.19 98 ARG A CA 1
ATOM 733 C C . ARG A 1 98 ? 16.368 9.713 -3.270 1.00 54.19 98 ARG A C 1
ATOM 735 O O . ARG A 1 98 ? 16.784 10.314 -4.262 1.00 54.19 98 ARG A O 1
ATOM 742 N N . SER A 1 99 ? 15.789 10.327 -2.234 1.00 54.91 99 SER A N 1
ATOM 743 C CA . SER A 1 99 ? 15.686 11.788 -2.116 1.00 54.91 99 SER A CA 1
ATOM 744 C C . SER A 1 99 ? 17.072 12.432 -2.136 1.00 54.91 99 SER A C 1
ATOM 746 O O . SER A 1 99 ? 17.316 13.360 -2.903 1.00 54.91 99 SER A O 1
ATOM 748 N N . ALA A 1 100 ? 18.012 11.895 -1.348 1.00 55.59 100 ALA A N 1
ATOM 749 C CA . ALA A 1 100 ? 19.398 12.363 -1.301 1.00 55.59 100 ALA A CA 1
ATOM 750 C C . ALA A 1 100 ? 20.178 12.087 -2.599 1.00 55.59 100 ALA A C 1
ATOM 752 O O . ALA A 1 100 ? 21.116 12.816 -2.915 1.00 55.59 100 ALA A O 1
ATOM 753 N N . ALA A 1 101 ? 19.787 11.066 -3.367 1.00 56.69 101 ALA A N 1
ATOM 754 C CA . ALA A 1 101 ? 20.347 10.760 -4.682 1.00 56.69 101 ALA A CA 1
ATOM 755 C C . ALA A 1 101 ? 19.798 11.652 -5.817 1.00 56.69 101 ALA A C 1
ATOM 757 O O . ALA A 1 101 ? 20.174 11.443 -6.970 1.00 56.69 101 ALA A O 1
ATOM 758 N N . GLY A 1 102 ? 18.935 12.635 -5.522 1.00 48.34 102 GLY A N 1
ATOM 759 C CA . GLY A 1 102 ? 18.469 13.628 -6.498 1.00 48.34 102 GLY A CA 1
ATOM 760 C C . GLY A 1 102 ? 17.313 13.177 -7.397 1.00 48.34 102 GLY A C 1
ATOM 761 O O . GLY A 1 102 ? 17.052 13.815 -8.410 1.00 48.34 102 GLY A O 1
ATOM 762 N N . TRP A 1 103 ? 16.588 12.110 -7.045 1.00 48.16 103 TRP A N 1
ATOM 763 C CA . TRP A 1 103 ? 15.416 11.657 -7.818 1.00 48.16 103 TRP A CA 1
ATOM 764 C C . TRP A 1 103 ? 14.136 12.470 -7.545 1.00 48.16 103 TRP A C 1
ATOM 766 O O . TRP A 1 103 ? 13.143 12.297 -8.244 1.00 48.16 103 TRP A O 1
ATOM 776 N N . LEU A 1 104 ? 14.176 13.398 -6.581 1.00 44.97 104 LEU A N 1
ATOM 777 C CA . LEU A 1 104 ? 13.125 14.386 -6.292 1.00 44.97 104 LEU A CA 1
ATOM 778 C C . LEU A 1 104 ? 13.351 15.740 -6.999 1.00 44.97 104 LEU A C 1
ATOM 780 O O . LEU A 1 104 ? 12.767 16.746 -6.614 1.00 44.97 104 LEU A O 1
ATOM 784 N N . GLU A 1 105 ? 14.169 15.786 -8.053 1.00 42.00 105 GLU A N 1
ATOM 785 C CA . GLU A 1 105 ? 14.161 16.884 -9.029 1.00 42.00 105 GLU A CA 1
ATOM 786 C C . GLU A 1 105 ? 13.673 16.370 -10.387 1.00 42.00 105 GLU A C 1
ATOM 788 O O . GLU A 1 105 ? 14.455 16.254 -11.325 1.00 42.00 105 GLU A O 1
ATOM 793 N N . SER A 1 106 ? 12.388 16.013 -10.494 1.00 39.47 106 SER A N 1
ATOM 794 C CA . SER A 1 106 ? 11.597 16.069 -11.741 1.00 39.47 106 SER A CA 1
ATOM 795 C C . SER A 1 106 ? 10.158 15.599 -11.501 1.00 39.47 106 SER A C 1
ATOM 797 O O . SER A 1 106 ? 9.730 14.574 -12.024 1.00 39.47 106 SER A O 1
ATOM 799 N N . SER A 1 107 ? 9.372 16.396 -10.777 1.00 33.88 107 SER A N 1
ATOM 800 C CA . SER A 1 107 ? 7.993 16.605 -11.224 1.00 33.88 107 SER A CA 1
ATOM 801 C C . SER A 1 107 ? 8.063 17.663 -12.323 1.00 33.88 107 SER A C 1
ATOM 803 O O . SER A 1 107 ? 8.337 18.824 -12.011 1.00 33.88 107 SER A O 1
ATOM 805 N N . PRO A 1 108 ? 7.880 17.323 -13.612 1.00 41.62 108 PRO A N 1
ATOM 806 C CA . PRO A 1 108 ? 7.541 18.334 -14.591 1.00 41.62 108 PRO A CA 1
ATOM 807 C C . PRO A 1 108 ? 6.131 18.812 -14.248 1.00 41.62 108 PRO A C 1
ATOM 809 O O . PRO A 1 108 ? 5.142 18.211 -14.664 1.00 41.62 108 PRO A O 1
ATOM 812 N N . ASP A 1 109 ? 6.041 19.890 -13.470 1.00 40.44 109 ASP A N 1
ATOM 813 C CA . ASP A 1 109 ? 4.843 20.715 -13.466 1.00 40.44 109 ASP A CA 1
ATOM 814 C C . ASP A 1 109 ? 4.624 21.148 -14.920 1.00 40.44 109 ASP A C 1
ATOM 816 O O . ASP A 1 109 ? 5.433 21.846 -15.545 1.00 40.44 109 ASP A O 1
ATOM 820 N N . THR A 1 110 ? 3.594 20.568 -15.520 1.00 43.56 110 THR A N 1
ATOM 821 C CA . THR A 1 110 ? 3.150 20.854 -16.872 1.00 43.56 110 THR A CA 1
ATOM 822 C C . THR A 1 110 ? 2.939 22.351 -17.032 1.00 43.56 110 THR A C 1
ATOM 824 O O . THR A 1 110 ? 2.038 22.929 -16.436 1.00 43.56 110 THR A O 1
ATOM 827 N N . ALA A 1 111 ? 3.753 22.940 -17.905 1.00 42.16 111 ALA A N 1
ATOM 828 C CA . ALA A 1 111 ? 3.507 24.166 -18.648 1.00 42.16 111 ALA A CA 1
ATOM 829 C C . ALA A 1 111 ? 2.107 24.786 -18.450 1.00 42.16 111 ALA A C 1
ATOM 831 O O . ALA A 1 111 ? 1.135 24.340 -19.058 1.00 42.16 111 ALA A O 1
ATOM 832 N N . THR A 1 112 ? 2.038 25.921 -17.752 1.00 45.62 112 THR A N 1
ATOM 833 C CA . THR A 1 112 ? 1.086 26.974 -18.121 1.00 45.62 112 THR A CA 1
ATOM 834 C C . THR A 1 112 ? 1.854 28.181 -18.639 1.00 45.62 112 THR A C 1
ATOM 836 O O . THR A 1 112 ? 2.335 29.043 -17.917 1.00 45.62 112 THR A O 1
ATOM 839 N N . ARG A 1 113 ? 1.972 28.155 -19.963 1.00 43.50 113 ARG A N 1
ATOM 840 C CA . ARG A 1 113 ? 2.095 29.257 -20.914 1.00 43.50 113 ARG A CA 1
ATOM 841 C C . ARG A 1 113 ? 1.520 30.589 -20.390 1.00 43.50 113 ARG A C 1
ATOM 843 O O . ARG A 1 113 ? 0.305 30.694 -20.227 1.00 43.50 113 ARG A O 1
ATOM 850 N N . SER A 1 114 ? 2.367 31.609 -20.249 1.00 40.34 114 SER A N 1
ATOM 851 C CA . SER A 1 114 ? 2.150 33.001 -20.700 1.00 40.34 114 SER A CA 1
ATOM 852 C C . SER A 1 114 ? 3.457 33.778 -20.627 1.00 40.34 114 SER A C 1
ATOM 854 O O . SER A 1 114 ? 4.097 33.734 -19.557 1.00 40.34 114 SER A O 1
#

Sequence (114 aa):
MANMEEEARVALLAEILGHDLLAARSLTSMLYEYAVDYHGSSDLSAVSTAQWALAFGIPPGDVPELLGAFVASGFLDRQGEGLELRDWEQVVAEASARSAAGWLESSPDTATRS